Protein AF-A0A942DZD2-F1 (afdb_monomer_lite)

Sequence (77 aa):
MGVIFVVLSASLSLFSVSSDVPWTERPTETAQSWSCSPRRTCKQIASCDEAYWYLQNCSWGGRLDRDGDGRPCESLC

Radius of gyration: 22.34 Å; chains: 1; bounding box: 66×27×19 Å

InterPro domains:
  IPR008613 Excalibur calcium-binding domain [PF05901] (39-74)
  IPR008613 Excalibur calcium-binding domain [SM00894] (38-74)

pLDDT: mean 73.98, std 16.63, range [45.28, 91.06]

Structure (mmCIF, N/CA/C/O backbone):
data_AF-A0A942DZD2-F1
#
_entry.id   AF-A0A942DZD2-F1
#
loop_
_atom_site.group_PDB
_atom_site.id
_atom_site.type_symbol
_atom_site.label_atom_id
_atom_site.label_alt_id
_atom_site.label_comp_id
_atom_site.label_asym_id
_atom_site.label_entity_id
_atom_site.label_seq_id
_atom_site.pdbx_PDB_ins_code
_atom_site.Cartn_x
_atom_site.Cartn_y
_atom_site.Cartn_z
_atom_site.occupancy
_atom_site.B_iso_or_equiv
_atom_site.auth_seq_id
_atom_site.auth_comp_id
_atom_site.auth_asym_id
_atom_site.auth_atom_id
_atom_site.pdbx_PDB_model_num
ATOM 1 N N . MET A 1 1 ? -61.028 -8.817 -10.566 1.00 48.69 1 MET A N 1
ATOM 2 C CA . MET A 1 1 ? -61.841 -9.105 -9.365 1.00 48.69 1 MET A CA 1
ATOM 3 C C . MET A 1 1 ? -60.945 -9.788 -8.349 1.00 48.69 1 MET A C 1
ATOM 5 O O . MET A 1 1 ? -60.440 -10.858 -8.644 1.00 48.69 1 MET A O 1
ATOM 9 N N . GLY A 1 2 ? -60.683 -9.138 -7.219 1.00 45.28 2 GLY A N 1
ATOM 10 C CA . GLY A 1 2 ? -59.741 -9.620 -6.206 1.00 45.28 2 GLY A CA 1
ATOM 11 C C . GLY A 1 2 ? -59.297 -8.464 -5.322 1.00 45.28 2 GLY A C 1
ATOM 12 O O . GLY A 1 2 ? -58.157 -8.030 -5.390 1.00 45.28 2 GLY A O 1
ATOM 13 N N . VAL A 1 3 ? -60.253 -7.893 -4.591 1.00 46.97 3 VAL A N 1
ATOM 14 C CA . VAL A 1 3 ? -60.028 -6.821 -3.620 1.00 46.97 3 VAL A CA 1
ATOM 15 C C . VAL A 1 3 ? -59.541 -7.443 -2.310 1.00 46.97 3 VAL A C 1
ATOM 17 O O . VAL A 1 3 ? -60.266 -8.225 -1.704 1.00 46.97 3 VAL A O 1
ATOM 20 N N . ILE A 1 4 ? -58.330 -7.107 -1.863 1.00 51.44 4 ILE A N 1
ATOM 21 C CA . ILE A 1 4 ? -57.913 -7.310 -0.470 1.00 51.44 4 ILE A CA 1
ATOM 22 C C . ILE A 1 4 ? -57.584 -5.933 0.100 1.00 51.44 4 ILE A C 1
ATOM 24 O O . ILE A 1 4 ? -56.631 -5.266 -0.291 1.00 51.44 4 ILE A O 1
ATOM 28 N N . PHE A 1 5 ? -58.486 -5.512 0.976 1.00 51.06 5 PHE A N 1
ATOM 29 C CA . PHE A 1 5 ? -58.505 -4.293 1.763 1.00 51.06 5 PHE A CA 1
ATOM 30 C C . PHE A 1 5 ? -57.346 -4.261 2.762 1.00 51.06 5 PHE A C 1
ATOM 32 O O . PHE A 1 5 ? -57.361 -5.077 3.675 1.00 51.06 5 PHE A O 1
ATOM 39 N N . VAL A 1 6 ? -56.449 -3.270 2.690 1.00 50.69 6 VAL A N 1
ATOM 40 C CA . VAL A 1 6 ? -55.816 -2.688 3.890 1.00 50.69 6 VAL A CA 1
ATOM 41 C C . VAL A 1 6 ? -55.570 -1.186 3.655 1.00 50.69 6 VAL A C 1
ATOM 43 O O . VAL A 1 6 ? -54.662 -0.787 2.936 1.00 50.69 6 VAL A O 1
ATOM 46 N N . VAL A 1 7 ? -56.443 -0.397 4.290 1.00 50.38 7 VAL A N 1
ATOM 47 C CA . VAL A 1 7 ? -56.291 0.968 4.841 1.00 50.38 7 VAL A CA 1
ATOM 48 C C . VAL A 1 7 ? -56.167 2.190 3.913 1.00 50.38 7 VAL A C 1
ATOM 50 O O . VAL A 1 7 ? -55.118 2.799 3.738 1.00 50.38 7 VAL A O 1
ATOM 53 N N . LEU A 1 8 ? -57.337 2.680 3.485 1.00 59.16 8 LEU A N 1
ATOM 54 C CA . LEU A 1 8 ? -57.628 4.118 3.455 1.00 59.16 8 LEU A CA 1
ATOM 55 C C . LEU A 1 8 ? -57.743 4.657 4.898 1.00 59.16 8 LEU A C 1
ATOM 57 O O . LEU A 1 8 ? -58.829 4.617 5.474 1.00 59.16 8 LEU A O 1
ATOM 61 N N . SER A 1 9 ? -56.672 5.213 5.466 1.00 58.47 9 SER A N 1
ATOM 62 C CA . SER A 1 9 ? -56.803 6.219 6.534 1.00 58.47 9 SER A CA 1
ATOM 63 C C . SER A 1 9 ? -55.502 6.985 6.785 1.00 58.47 9 SER A C 1
ATOM 65 O O . SER A 1 9 ? -54.513 6.396 7.202 1.00 58.47 9 SER A O 1
ATOM 67 N N . ALA A 1 10 ? -55.590 8.307 6.623 1.00 48.16 10 ALA A N 1
ATOM 68 C CA . ALA A 1 10 ? -54.743 9.343 7.219 1.00 48.16 10 ALA A CA 1
ATOM 69 C C . ALA A 1 10 ? -53.264 9.430 6.781 1.00 48.16 10 ALA A C 1
ATOM 71 O O . ALA A 1 10 ? -52.383 8.724 7.251 1.00 48.16 10 ALA A O 1
ATOM 72 N N . SER A 1 11 ? -53.012 10.412 5.914 1.00 70.06 11 SER A N 1
ATOM 73 C CA . SER A 1 11 ? -51.918 11.390 5.977 1.00 70.06 11 SER A CA 1
ATOM 74 C C . SER A 1 11 ? -50.795 11.130 6.999 1.00 70.06 11 SER A C 1
ATOM 76 O O . SER A 1 11 ? -50.944 11.493 8.159 1.00 70.06 11 SER A O 1
ATOM 78 N N . LEU A 1 12 ? -49.668 10.585 6.529 1.00 62.06 12 LEU A N 1
ATOM 79 C CA . LEU A 1 12 ? -48.262 10.830 6.920 1.00 62.06 12 LEU A CA 1
ATOM 80 C C . LEU A 1 12 ? -47.474 9.535 6.715 1.00 62.06 12 LEU A C 1
ATOM 82 O O . LEU A 1 12 ? -47.404 8.696 7.604 1.00 62.06 12 LEU A O 1
ATOM 86 N N . SER A 1 13 ? -46.843 9.388 5.555 1.00 56.88 13 SER A N 1
ATOM 87 C CA . SER A 1 13 ? -45.584 8.648 5.414 1.00 56.88 13 SER A CA 1
ATOM 88 C C . SER A 1 13 ? -44.987 8.993 4.056 1.00 56.88 13 SER A C 1
ATOM 90 O O . SER A 1 13 ? -45.064 8.231 3.099 1.00 56.88 13 SER A O 1
ATOM 92 N N . LEU A 1 14 ? -44.393 10.188 3.982 1.00 58.38 14 LEU A N 1
ATOM 93 C CA . LEU A 1 14 ? -43.340 10.525 3.024 1.00 58.38 14 LEU A CA 1
ATOM 94 C C . LEU A 1 14 ? -42.102 9.665 3.330 1.00 58.38 14 LEU A C 1
ATOM 96 O O . LEU A 1 14 ? -41.065 10.171 3.737 1.00 58.38 14 LEU A O 1
ATOM 100 N N . PHE A 1 15 ? -42.209 8.355 3.146 1.00 53.66 15 PHE A N 1
ATOM 101 C CA . PHE A 1 15 ? -41.043 7.526 2.895 1.00 53.66 15 PHE A CA 1
ATOM 102 C C . PHE A 1 15 ? -41.079 7.165 1.418 1.00 53.66 15 PHE A C 1
ATOM 104 O O . PHE A 1 15 ? -41.327 6.027 1.029 1.00 53.66 15 PHE A O 1
ATOM 111 N N . SER A 1 16 ? -40.806 8.168 0.579 1.00 56.66 16 SER A N 1
ATOM 112 C CA . SER A 1 16 ? -40.098 7.897 -0.666 1.00 56.66 16 SER A CA 1
ATOM 113 C C . SER A 1 16 ? -38.725 7.363 -0.270 1.00 56.66 16 SER A C 1
ATOM 115 O O . SER A 1 16 ? -37.758 8.116 -0.173 1.00 56.66 16 SER A O 1
ATOM 117 N N . VAL A 1 17 ? -38.634 6.060 0.001 1.00 54.84 17 VAL A N 1
ATOM 118 C CA . VAL A 1 17 ? -37.372 5.358 -0.200 1.00 54.84 17 VAL A CA 1
ATOM 119 C C . VAL A 1 17 ? -37.143 5.399 -1.709 1.00 54.84 17 VAL A C 1
ATOM 121 O O . VAL A 1 17 ? -37.736 4.641 -2.474 1.00 54.84 17 VAL A O 1
ATOM 124 N N . SER A 1 18 ? -36.408 6.420 -2.154 1.00 55.38 18 SER A N 1
ATOM 125 C CA . SER A 1 18 ? -36.056 6.595 -3.558 1.00 55.38 18 SER A CA 1
ATOM 126 C C . SER A 1 18 ? -35.332 5.329 -3.998 1.00 55.38 18 SER A C 1
ATOM 128 O O . SER A 1 18 ? -34.257 5.018 -3.494 1.00 55.38 18 SER A O 1
ATOM 130 N N . SER A 1 19 ? -35.969 4.572 -4.889 1.00 53.00 19 SER A N 1
ATOM 131 C CA . SER A 1 19 ? -35.463 3.306 -5.428 1.00 53.00 19 SER A CA 1
ATOM 132 C C . SER A 1 19 ? -34.326 3.496 -6.438 1.00 53.00 19 SER A C 1
ATOM 134 O O . SER A 1 19 ? -33.882 2.531 -7.046 1.00 53.00 19 SER A O 1
ATOM 136 N N . ASP A 1 20 ? -33.804 4.713 -6.567 1.00 58.44 20 ASP A N 1
ATOM 137 C CA . ASP A 1 20 ? -32.622 5.042 -7.355 1.00 58.44 20 ASP A CA 1
ATOM 138 C C . ASP A 1 20 ? -31.398 5.174 -6.443 1.00 58.44 20 ASP A C 1
ATOM 140 O O . ASP A 1 20 ? -30.758 6.221 -6.361 1.00 58.44 20 ASP A O 1
ATOM 144 N N . VAL A 1 21 ? -31.051 4.094 -5.739 1.00 55.69 21 VAL A N 1
ATOM 145 C CA . VAL A 1 21 ? -29.624 3.833 -5.558 1.00 55.69 21 VAL A CA 1
ATOM 146 C C . VAL A 1 21 ? -29.206 3.234 -6.897 1.00 55.69 21 VAL A C 1
ATOM 148 O O . VAL A 1 21 ? -29.619 2.104 -7.177 1.00 55.69 21 VAL A O 1
ATOM 151 N N . PRO A 1 22 ? -28.443 3.933 -7.763 1.00 54.28 22 PRO A N 1
ATOM 152 C CA . PRO A 1 22 ? -27.638 3.212 -8.725 1.00 54.28 22 PRO A CA 1
ATOM 153 C C . PRO A 1 22 ? -26.745 2.356 -7.845 1.00 54.28 22 PRO A C 1
ATOM 155 O O . PRO A 1 22 ? -25.849 2.862 -7.170 1.00 54.28 22 PRO A O 1
ATOM 158 N N . TRP A 1 23 ? -27.097 1.078 -7.720 1.00 48.09 23 TRP A N 1
ATOM 159 C CA . TRP A 1 23 ? -26.214 0.106 -7.126 1.00 48.09 23 TRP A CA 1
ATOM 160 C C . TRP A 1 23 ? -24.973 0.207 -7.986 1.00 48.09 23 TRP A C 1
ATOM 162 O O . TRP A 1 23 ? -24.971 -0.285 -9.112 1.00 48.09 23 TRP A O 1
ATOM 172 N N . THR A 1 24 ? -23.971 0.934 -7.481 1.00 57.16 24 THR A N 1
ATOM 173 C CA . THR A 1 24 ? -22.584 0.761 -7.864 1.00 57.16 24 THR A CA 1
ATOM 174 C C . THR A 1 24 ? -22.452 -0.727 -8.028 1.00 57.16 24 THR A C 1
ATOM 176 O O . THR A 1 24 ? -22.685 -1.470 -7.067 1.00 57.16 24 THR A O 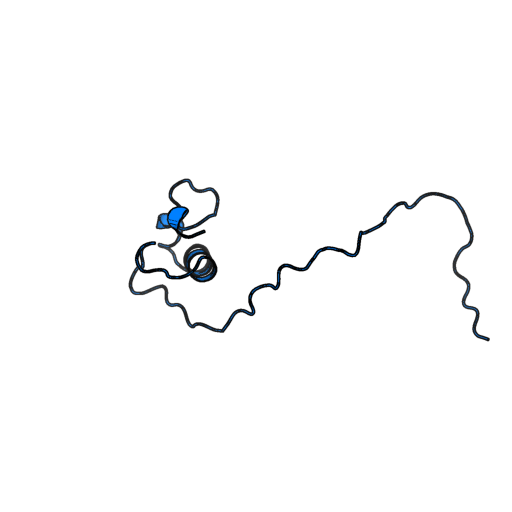1
ATOM 179 N N . GLU A 1 25 ? -22.264 -1.134 -9.276 1.00 54.59 25 GLU A N 1
ATOM 180 C CA . GLU A 1 25 ? -22.068 -2.511 -9.661 1.00 54.59 25 GLU A CA 1
ATOM 181 C C . GLU A 1 25 ? -20.963 -2.982 -8.736 1.00 54.59 25 GLU A C 1
ATOM 183 O O . GLU A 1 25 ? -19.825 -2.549 -8.880 1.00 54.59 25 GLU A O 1
ATOM 188 N N . ARG A 1 26 ? -21.326 -3.712 -7.673 1.00 60.69 26 ARG A N 1
ATOM 189 C CA . ARG A 1 26 ? -20.368 -4.195 -6.687 1.00 60.69 26 ARG A CA 1
ATOM 190 C C . ARG A 1 26 ? -19.495 -5.092 -7.540 1.00 60.69 26 ARG A C 1
ATOM 192 O O . ARG A 1 26 ? -20.052 -6.103 -7.984 1.00 60.69 26 ARG A O 1
ATOM 199 N N . PRO A 1 27 ? -18.264 -4.674 -7.905 1.00 60.34 27 PRO A N 1
ATOM 200 C CA . PRO A 1 27 ? -17.521 -5.333 -8.960 1.00 60.34 27 PRO A CA 1
ATOM 201 C C . PRO A 1 27 ? -17.491 -6.781 -8.541 1.00 60.34 27 PRO A C 1
ATOM 203 O O . PRO A 1 27 ? -17.033 -7.082 -7.439 1.00 60.34 27 PRO A O 1
ATOM 206 N N . THR A 1 28 ? -18.177 -7.617 -9.331 1.00 52.94 28 THR A N 1
ATOM 207 C CA . THR A 1 28 ? -18.403 -9.022 -9.016 1.00 52.94 28 THR A CA 1
ATOM 208 C C . THR A 1 28 ? -17.054 -9.524 -8.595 1.00 52.94 28 THR A C 1
ATOM 210 O O . THR A 1 28 ? -16.127 -9.438 -9.407 1.00 52.94 28 THR A O 1
ATOM 213 N N . GLU A 1 29 ? -16.959 -9.882 -7.312 1.00 56.56 29 GLU A N 1
ATOM 214 C CA . GLU A 1 29 ? -15.752 -10.322 -6.641 1.00 56.56 29 GLU A CA 1
ATOM 215 C C . GLU A 1 29 ? -15.288 -11.524 -7.441 1.00 56.56 29 GLU A C 1
ATOM 217 O O . GLU A 1 29 ? -15.704 -12.666 -7.243 1.00 56.56 29 GLU A O 1
ATOM 222 N N . THR A 1 30 ? -14.526 -11.221 -8.487 1.00 53.06 30 THR A N 1
ATOM 223 C CA . THR A 1 30 ? -13.802 -12.193 -9.260 1.00 53.06 30 THR A CA 1
ATOM 224 C C . THR A 1 30 ? -12.990 -12.821 -8.166 1.00 53.06 30 THR A C 1
ATOM 226 O O . THR A 1 30 ? -12.280 -12.086 -7.482 1.00 53.06 30 THR A O 1
ATOM 229 N N . ALA A 1 31 ? -13.211 -14.109 -7.911 1.00 53.28 31 ALA A N 1
ATOM 230 C CA . ALA A 1 31 ? -12.542 -14.866 -6.868 1.00 53.28 31 ALA A CA 1
ATOM 231 C C . ALA A 1 31 ? -11.045 -14.959 -7.207 1.00 53.28 31 ALA A C 1
ATOM 233 O O . ALA A 1 31 ? -10.503 -16.018 -7.510 1.00 53.28 31 ALA A O 1
ATOM 234 N N . GLN A 1 32 ? -10.391 -13.804 -7.241 1.00 61.91 32 GLN A N 1
ATOM 235 C CA . GLN A 1 32 ? -8.975 -13.615 -7.270 1.00 61.91 32 GLN A CA 1
ATOM 236 C C . GLN A 1 32 ? -8.567 -14.104 -5.899 1.00 61.91 32 GLN A C 1
ATOM 238 O O . GLN A 1 32 ? -8.898 -13.514 -4.871 1.00 61.91 32 GLN A O 1
ATOM 243 N N . SER A 1 33 ? -7.918 -15.260 -5.880 1.00 69.50 33 SER A N 1
ATOM 244 C CA . SER A 1 33 ? -7.259 -15.770 -4.694 1.00 69.50 33 SER A CA 1
ATOM 245 C C . SER A 1 33 ? -6.071 -14.855 -4.400 1.00 69.50 33 SER A C 1
ATOM 247 O O . SER A 1 33 ? -4.924 -15.182 -4.711 1.00 69.50 33 SER A O 1
ATOM 249 N N . TRP A 1 34 ? -6.352 -13.665 -3.878 1.00 81.50 34 TRP A N 1
ATOM 250 C CA . TRP A 1 34 ? -5.340 -12.772 -3.356 1.00 81.50 34 TRP A CA 1
ATOM 251 C C . TRP A 1 34 ? -4.700 -13.446 -2.140 1.00 81.50 34 TRP A C 1
ATOM 253 O O . TRP A 1 34 ? -5.331 -14.220 -1.416 1.00 81.50 34 TRP A O 1
ATOM 263 N N . SER A 1 35 ? -3.409 -13.213 -1.934 1.00 85.38 35 SER A N 1
ATOM 264 C CA . SER A 1 35 ? -2.654 -13.837 -0.852 1.00 85.38 35 SER A CA 1
ATOM 265 C C . SER A 1 35 ? -1.927 -12.775 -0.050 1.00 85.38 35 SER A C 1
ATOM 267 O O . SER A 1 35 ? -1.266 -11.897 -0.596 1.00 85.38 35 SER A O 1
ATOM 269 N N . CYS A 1 36 ? -1.957 -12.893 1.277 1.00 86.69 36 CYS A N 1
ATOM 270 C CA . CYS A 1 36 ? -1.210 -11.990 2.153 1.00 86.69 36 CYS A 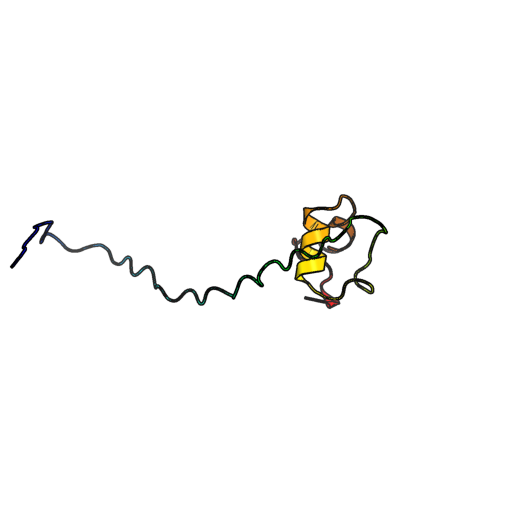CA 1
ATOM 271 C C . CYS A 1 36 ? 0.315 -12.142 2.038 1.00 86.69 36 CYS A C 1
ATOM 273 O O . CYS A 1 36 ? 1.057 -11.435 2.713 1.00 86.69 36 CYS A O 1
ATOM 275 N N . SER A 1 37 ? 0.808 -13.070 1.220 1.00 84.50 37 SER A N 1
ATOM 276 C CA . SER A 1 37 ? 2.230 -13.261 0.967 1.00 84.50 37 SER A CA 1
ATOM 277 C C . SER A 1 37 ? 2.488 -13.353 -0.539 1.00 84.50 37 SER A C 1
ATOM 279 O O . SER A 1 37 ? 1.731 -14.044 -1.226 1.00 84.50 37 SER A O 1
ATOM 281 N N . PRO A 1 38 ? 3.545 -12.707 -1.062 1.00 85.38 38 PRO A N 1
ATOM 282 C CA . PRO A 1 38 ? 4.461 -11.804 -0.361 1.00 85.38 38 PRO A CA 1
ATOM 283 C C . PRO A 1 38 ? 3.791 -10.468 -0.020 1.00 85.38 38 PRO A C 1
ATOM 285 O O . PRO A 1 38 ? 2.802 -10.079 -0.636 1.00 85.3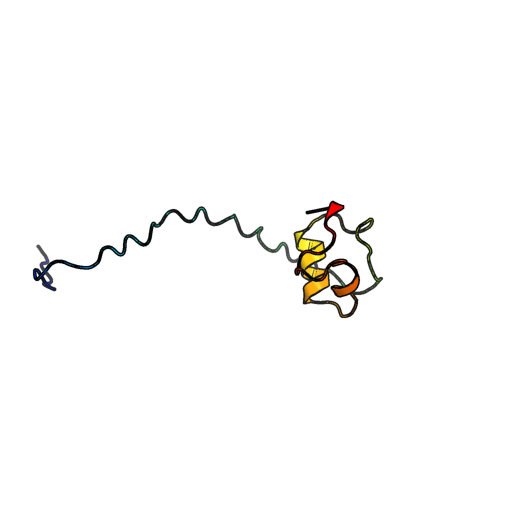8 38 PRO A O 1
ATOM 288 N N . ARG A 1 39 ? 4.356 -9.739 0.946 1.00 85.44 39 ARG A N 1
ATOM 289 C CA . ARG A 1 39 ? 3.870 -8.406 1.304 1.00 85.44 39 ARG A CA 1
ATOM 290 C C . ARG A 1 39 ? 3.936 -7.474 0.091 1.00 85.44 39 ARG A C 1
ATOM 292 O O . ARG A 1 39 ? 5.029 -7.176 -0.391 1.00 85.44 39 ARG A O 1
ATOM 299 N N . ARG A 1 40 ? 2.774 -7.005 -0.370 1.00 86.56 40 ARG A N 1
ATOM 300 C CA . ARG A 1 40 ? 2.668 -6.061 -1.486 1.00 86.56 40 ARG A CA 1
ATOM 301 C C . ARG A 1 40 ? 2.719 -4.621 -0.986 1.00 86.56 40 ARG A C 1
ATOM 303 O O . ARG A 1 40 ? 2.433 -4.321 0.172 1.00 86.56 40 ARG A O 1
ATOM 310 N N . THR A 1 41 ? 3.132 -3.727 -1.870 1.00 88.75 41 THR A N 1
ATOM 311 C CA . THR A 1 41 ? 3.075 -2.273 -1.672 1.00 88.75 41 THR A CA 1
ATOM 312 C C . THR A 1 41 ? 2.184 -1.662 -2.744 1.00 88.75 41 THR A C 1
ATOM 314 O O . THR A 1 41 ? 1.953 -2.302 -3.766 1.00 88.75 41 THR A O 1
ATOM 317 N N . CYS A 1 42 ? 1.739 -0.417 -2.571 1.00 89.06 42 CYS A N 1
ATOM 318 C CA . CYS A 1 42 ? 0.855 0.262 -3.528 1.00 89.06 42 CYS A CA 1
ATOM 319 C C . CYS A 1 42 ? 1.367 0.281 -4.977 1.00 89.06 42 CYS A C 1
ATOM 321 O O . CYS A 1 42 ? 0.576 0.333 -5.902 1.00 89.06 42 CYS A O 1
ATOM 323 N N . LYS A 1 43 ? 2.687 0.176 -5.194 1.00 88.00 43 LYS A N 1
ATOM 324 C CA . LYS A 1 43 ? 3.281 0.083 -6.540 1.00 88.00 43 LYS A CA 1
ATOM 325 C C . LYS A 1 43 ? 3.083 -1.277 -7.221 1.00 88.00 43 LYS A C 1
ATOM 327 O O . LYS A 1 43 ? 3.306 -1.392 -8.418 1.00 88.00 43 LYS A O 1
ATOM 332 N N . GLN A 1 44 ? 2.779 -2.314 -6.447 1.00 88.88 44 GLN A N 1
ATOM 333 C CA . GLN A 1 44 ? 2.594 -3.691 -6.914 1.00 88.88 44 GLN A CA 1
ATOM 334 C C . GLN A 1 44 ? 1.120 -4.092 -6.982 1.00 88.88 44 GLN A C 1
ATOM 336 O O . GLN A 1 44 ? 0.833 -5.172 -7.489 1.00 88.88 44 GLN A O 1
ATOM 341 N N . ILE A 1 45 ? 0.234 -3.270 -6.421 1.00 88.56 45 ILE A N 1
ATOM 342 C CA . ILE A 1 45 ? -1.211 -3.469 -6.427 1.00 88.56 45 ILE A CA 1
ATOM 343 C C . ILE A 1 45 ? -1.755 -2.741 -7.651 1.00 88.56 45 ILE A C 1
ATO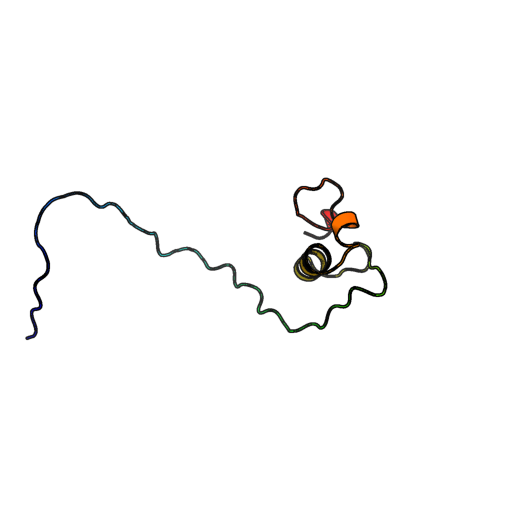M 345 O O . ILE A 1 45 ? -1.398 -1.587 -7.887 1.00 88.56 45 ILE A O 1
ATOM 349 N N . ALA A 1 46 ? -2.571 -3.428 -8.446 1.00 84.56 46 ALA A N 1
ATOM 350 C CA . ALA A 1 46 ? -3.058 -2.887 -9.714 1.00 84.56 46 ALA A CA 1
ATOM 351 C C . ALA A 1 46 ? -4.458 -2.274 -9.602 1.00 84.56 46 ALA A C 1
ATOM 353 O O . ALA A 1 46 ? -4.900 -1.581 -10.518 1.00 84.56 46 ALA A O 1
ATOM 354 N N . SER A 1 47 ? -5.181 -2.539 -8.512 1.00 86.50 47 SER A N 1
ATOM 355 C CA . SER A 1 47 ? -6.563 -2.089 -8.345 1.00 86.50 47 SER A CA 1
ATOM 356 C C . SER A 1 47 ? -6.908 -1.784 -6.893 1.00 86.50 47 SER A C 1
ATOM 358 O O . SER A 1 47 ? -6.358 -2.372 -5.963 1.00 86.50 47 SER A O 1
ATOM 360 N N . CYS A 1 48 ? -7.862 -0.880 -6.707 1.00 89.19 48 CYS A N 1
ATOM 361 C CA . CYS A 1 48 ? -8.323 -0.475 -5.384 1.00 89.19 48 CYS A CA 1
ATOM 362 C C . CYS A 1 48 ? -9.014 -1.583 -4.629 1.00 89.19 48 CYS A C 1
ATOM 364 O O . CYS A 1 48 ? -8.713 -1.781 -3.460 1.00 89.19 48 CYS A O 1
ATOM 366 N N . ASP A 1 49 ? -9.866 -2.354 -5.297 1.00 88.38 49 ASP A N 1
ATOM 367 C CA . ASP A 1 49 ? -10.544 -3.490 -4.677 1.00 88.38 49 ASP A CA 1
ATOM 368 C C . ASP A 1 49 ? -9.535 -4.511 -4.125 1.00 88.38 49 ASP A C 1
ATOM 370 O O . ASP A 1 49 ? -9.693 -5.012 -3.013 1.00 88.38 49 ASP A O 1
ATOM 374 N N . GLU A 1 50 ? -8.428 -4.736 -4.844 1.00 88.25 50 GLU A N 1
ATOM 375 C CA . GLU A 1 50 ? -7.316 -5.568 -4.374 1.00 88.25 50 GLU A CA 1
ATOM 376 C C . GLU A 1 50 ? -6.628 -4.943 -3.139 1.00 88.25 50 GLU A C 1
ATOM 378 O O . GLU A 1 50 ? -6.335 -5.641 -2.165 1.00 88.25 50 GLU A O 1
ATOM 383 N N . ALA A 1 51 ? -6.394 -3.626 -3.137 1.00 91.06 51 ALA A N 1
ATOM 384 C CA . ALA A 1 51 ? -5.821 -2.917 -1.990 1.00 91.06 51 ALA A CA 1
ATOM 385 C C . ALA A 1 51 ? -6.725 -3.006 -0.745 1.00 91.06 51 ALA A C 1
ATOM 387 O O . ALA A 1 51 ? -6.236 -3.277 0.356 1.00 91.06 51 ALA A O 1
ATOM 388 N N . TYR A 1 52 ? -8.037 -2.831 -0.927 1.00 90.38 52 TYR A N 1
ATOM 389 C CA . TYR A 1 52 ? -9.059 -2.985 0.111 1.00 90.38 52 TYR A CA 1
ATOM 390 C C . TYR A 1 52 ? -9.098 -4.399 0.665 1.00 90.38 52 TYR A C 1
ATOM 392 O O . TYR A 1 52 ? -9.173 -4.581 1.882 1.00 90.38 52 TYR A O 1
ATOM 400 N N . TRP A 1 53 ? -8.978 -5.399 -0.202 1.00 90.50 53 TRP A N 1
ATOM 401 C CA . TRP A 1 53 ? -8.898 -6.776 0.246 1.00 90.50 53 TRP A CA 1
ATOM 402 C C . TRP A 1 53 ? -7.660 -7.016 1.115 1.00 90.50 53 TRP A C 1
ATOM 404 O O . TRP A 1 53 ? -7.773 -7.611 2.186 1.00 90.50 53 TRP A O 1
ATOM 414 N N . TYR A 1 54 ? -6.486 -6.496 0.735 1.00 91.00 54 TYR A N 1
ATOM 415 C CA . TYR A 1 54 ? -5.289 -6.609 1.577 1.00 91.00 54 TYR A CA 1
ATOM 416 C C . TYR A 1 54 ? -5.446 -5.878 2.915 1.00 91.00 54 TYR A C 1
ATOM 418 O O . TYR A 1 54 ? -4.986 -6.394 3.933 1.00 91.00 54 TYR A O 1
ATOM 426 N N . LEU A 1 55 ? -6.101 -4.711 2.934 1.00 90.94 55 LEU A N 1
ATOM 427 C CA . LEU A 1 55 ? -6.391 -3.963 4.161 1.00 90.94 55 LEU A CA 1
ATOM 428 C C . LEU A 1 55 ? -7.261 -4.772 5.135 1.00 90.94 55 LEU A C 1
ATOM 430 O O . LEU A 1 55 ? -6.980 -4.789 6.331 1.00 90.94 55 LEU A O 1
ATOM 434 N N . GLN A 1 56 ? -8.278 -5.465 4.621 1.00 89.88 56 GLN A N 1
ATOM 435 C CA . GLN A 1 56 ? -9.244 -6.212 5.433 1.00 89.88 56 GLN A CA 1
ATOM 436 C C . GLN A 1 56 ? -8.769 -7.625 5.801 1.00 89.88 56 GLN A C 1
ATOM 438 O O . GLN A 1 56 ? -9.083 -8.116 6.883 1.00 89.88 56 GLN A O 1
ATOM 443 N N . ASN A 1 57 ? -8.011 -8.283 4.922 1.00 89.94 57 ASN A N 1
ATOM 444 C CA . ASN A 1 57 ? -7.662 -9.696 5.069 1.00 89.94 57 ASN A CA 1
ATOM 445 C C . ASN A 1 57 ? -6.225 -9.935 5.570 1.00 89.94 57 ASN A C 1
ATOM 447 O O . ASN A 1 57 ? -5.910 -11.032 6.032 1.00 89.94 57 ASN A O 1
ATOM 451 N N . CYS A 1 58 ? -5.333 -8.938 5.508 1.00 90.62 58 CYS A N 1
ATOM 452 C CA . CYS A 1 58 ? -3.915 -9.123 5.825 1.00 90.62 58 CYS A CA 1
ATOM 453 C C . CYS A 1 58 ? -3.423 -8.244 6.976 1.00 90.62 58 CYS A C 1
ATOM 455 O O . CYS A 1 58 ? -3.617 -7.033 6.996 1.00 90.62 58 CYS A O 1
ATOM 457 N N . SER A 1 59 ? -2.633 -8.825 7.888 1.00 90.69 59 SER A N 1
ATOM 458 C CA . SER A 1 59 ? -2.091 -8.113 9.062 1.00 90.69 59 SER A CA 1
ATOM 459 C C . SER A 1 59 ? -1.161 -6.939 8.721 1.00 90.69 59 SER A C 1
ATOM 461 O O . SER A 1 59 ? -0.943 -6.060 9.547 1.00 90.69 59 SER A O 1
ATOM 463 N N . TRP A 1 60 ? -0.578 -6.917 7.519 1.00 90.75 60 TRP A N 1
ATOM 464 C CA . TRP A 1 60 ? 0.253 -5.808 7.033 1.00 90.75 60 TRP A CA 1
ATOM 465 C C . TRP A 1 60 ? -0.522 -4.794 6.186 1.00 90.75 60 TRP A C 1
ATOM 467 O O . TRP A 1 60 ? 0.064 -3.777 5.809 1.00 90.75 60 TRP A O 1
ATOM 477 N N . GLY A 1 61 ? -1.796 -5.059 5.882 1.00 88.75 61 GLY A N 1
ATOM 478 C CA . GLY A 1 61 ? -2.645 -4.228 5.032 1.00 88.75 61 GLY A CA 1
ATOM 479 C C . GLY A 1 61 ? -2.818 -2.810 5.567 1.00 88.75 61 GLY A C 1
ATOM 480 O O . GLY A 1 61 ? -2.771 -1.863 4.794 1.00 88.75 61 GLY A O 1
ATOM 481 N N . GLY A 1 62 ? -2.834 -2.636 6.892 1.00 89.06 62 GLY A N 1
ATOM 482 C CA . GLY A 1 62 ? -2.838 -1.312 7.531 1.00 89.06 62 GLY A CA 1
ATOM 483 C C . GLY A 1 62 ? -1.600 -0.453 7.245 1.00 89.06 62 GLY A C 1
ATOM 484 O O . GLY A 1 62 ? -1.563 0.702 7.627 1.00 89.06 62 GLY A O 1
ATOM 485 N N . ARG A 1 63 ? -0.560 -0.988 6.584 1.00 89.44 63 ARG A N 1
ATOM 486 C CA . ARG A 1 63 ? 0.582 -0.191 6.095 1.00 89.44 63 ARG A CA 1
ATOM 487 C C . ARG A 1 63 ? 0.377 0.358 4.680 1.00 89.44 63 ARG A C 1
ATOM 489 O O . ARG A 1 63 ? 1.265 1.057 4.195 1.00 89.44 63 ARG A O 1
ATOM 496 N N . LEU A 1 64 ? -0.704 -0.034 4.005 1.00 89.62 64 LEU A N 1
ATOM 497 C CA . LEU A 1 64 ? -1.126 0.511 2.712 1.00 89.62 64 LEU A CA 1
ATOM 498 C C . LEU A 1 64 ? -1.936 1.799 2.883 1.00 89.62 64 LEU A C 1
ATOM 500 O O . LEU A 1 64 ? -1.867 2.668 2.020 1.00 89.62 64 LEU A O 1
ATOM 504 N N . ASP A 1 65 ? -2.663 1.900 3.990 1.00 90.62 65 ASP A N 1
ATOM 505 C CA . ASP A 1 65 ? -3.354 3.099 4.444 1.00 90.62 65 ASP A CA 1
ATOM 506 C C . ASP A 1 65 ? -2.368 3.945 5.271 1.00 90.62 65 ASP A C 1
ATOM 508 O O . ASP A 1 65 ? -1.815 3.484 6.275 1.00 90.62 65 ASP A O 1
ATOM 512 N N . ARG A 1 66 ? -2.025 5.138 4.776 1.00 86.88 66 ARG A N 1
ATOM 513 C CA . ARG A 1 66 ? -0.962 5.969 5.369 1.00 86.88 66 ARG A CA 1
ATOM 514 C C . ARG A 1 66 ? -1.508 6.898 6.450 1.00 86.88 66 ARG A C 1
ATOM 516 O O . ARG A 1 66 ? -0.763 7.248 7.367 1.00 86.88 66 ARG A O 1
ATOM 523 N N . ASP A 1 67 ? -2.751 7.316 6.304 1.00 87.31 67 ASP A N 1
ATOM 524 C CA . ASP A 1 67 ? -3.458 8.304 7.109 1.00 87.31 67 ASP A CA 1
ATOM 525 C C . ASP A 1 67 ? -4.530 7.688 8.017 1.00 87.31 67 ASP A C 1
ATOM 527 O O . ASP A 1 67 ? -4.919 8.321 8.998 1.00 87.31 67 ASP A O 1
ATOM 531 N N . GLY A 1 68 ? -4.888 6.422 7.803 1.00 87.62 68 GLY A N 1
ATOM 532 C CA . GLY A 1 68 ? -5.746 5.640 8.687 1.00 87.62 68 GLY A CA 1
ATOM 533 C C . GLY A 1 68 ? -7.236 5.896 8.477 1.00 87.62 68 GLY A C 1
ATOM 534 O O . GLY A 1 68 ? -8.016 5.676 9.405 1.00 87.62 68 GLY A O 1
ATOM 535 N N . ASP A 1 69 ? -7.632 6.414 7.315 1.00 86.56 69 ASP A N 1
ATOM 536 C CA . ASP A 1 69 ? -9.021 6.746 6.991 1.00 86.56 69 ASP A CA 1
ATOM 537 C C . ASP A 1 69 ? -9.806 5.544 6.427 1.00 86.56 69 ASP A C 1
ATOM 539 O O . ASP A 1 69 ? -11.018 5.623 6.210 1.00 86.56 69 ASP A O 1
ATOM 543 N N . GLY A 1 70 ? -9.131 4.402 6.256 1.00 87.19 70 GLY A N 1
ATOM 544 C CA . GLY A 1 70 ? -9.687 3.181 5.695 1.00 87.19 70 GLY A CA 1
ATOM 545 C C . GLY A 1 70 ? -9.532 3.078 4.181 1.00 87.19 70 GLY A C 1
ATOM 546 O O . GLY A 1 70 ? -10.060 2.124 3.605 1.00 87.19 70 GLY A O 1
ATOM 547 N N . ARG A 1 71 ? -8.825 4.005 3.528 1.00 89.19 71 ARG A N 1
ATOM 548 C CA . ARG A 1 71 ? -8.564 3.993 2.090 1.00 89.19 71 ARG A CA 1
ATOM 549 C C . ARG A 1 71 ? -7.106 3.575 1.831 1.00 89.19 71 ARG A C 1
ATOM 551 O O . ARG A 1 71 ? -6.149 4.279 2.142 1.00 89.19 71 ARG A O 1
ATOM 558 N N . PRO A 1 72 ? -6.876 2.345 1.338 1.00 90.69 72 PRO A N 1
ATOM 559 C CA . PRO A 1 72 ? -5.525 1.873 1.095 1.00 90.69 72 PRO A CA 1
ATOM 560 C C . PRO A 1 72 ? -5.015 2.423 -0.234 1.00 90.69 72 PRO A C 1
ATOM 562 O O . PRO A 1 72 ? -5.695 2.345 -1.253 1.00 90.69 72 PRO A O 1
ATOM 565 N N . CYS A 1 73 ? -3.759 2.863 -0.249 1.00 90.25 73 CYS A N 1
ATOM 566 C CA . CYS A 1 73 ? -3.092 3.326 -1.461 1.00 90.25 73 CYS A CA 1
ATOM 567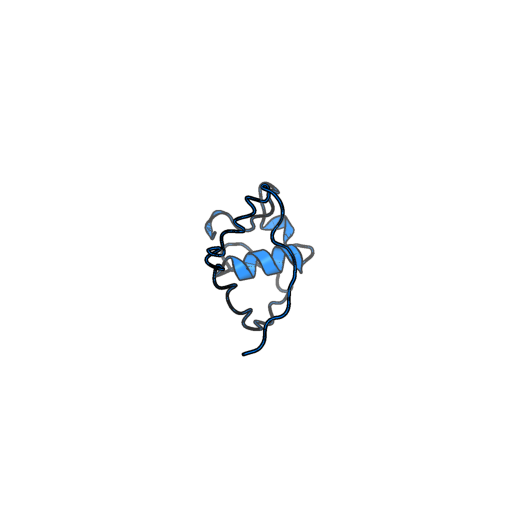 C C . CYS A 1 73 ? -3.802 4.492 -2.169 1.00 90.25 73 CYS A C 1
ATOM 569 O O . CYS A 1 73 ? -4.152 4.365 -3.336 1.00 90.25 73 CYS A O 1
ATOM 571 N N . GLU A 1 74 ? -3.879 5.6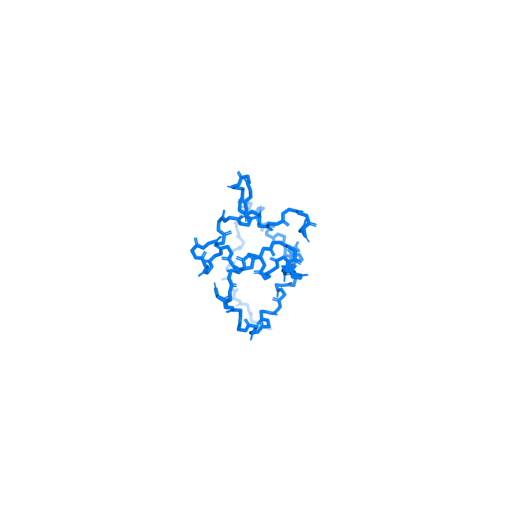62 -1.528 1.00 85.88 74 GLU A N 1
ATOM 572 C CA . GLU A 1 74 ? -4.467 6.901 -2.082 1.00 85.88 74 GLU A CA 1
ATOM 573 C C . GLU A 1 74 ? -4.067 7.259 -3.517 1.00 85.88 74 GLU A C 1
ATOM 575 O O . GLU A 1 74 ? -4.848 7.821 -4.274 1.00 85.88 74 GLU A O 1
ATOM 580 N N . SER A 1 75 ? -2.843 6.927 -3.929 1.00 83.44 75 SER A N 1
ATOM 581 C CA . SER A 1 75 ? -2.382 7.170 -5.300 1.00 83.44 75 SER A CA 1
ATOM 582 C C . SER A 1 75 ? -3.051 6.283 -6.359 1.00 83.44 75 SER A C 1
ATOM 584 O O . SER A 1 75 ? -2.885 6.542 -7.547 1.00 83.44 75 SER A O 1
ATOM 586 N N . LEU A 1 76 ? -3.702 5.197 -5.942 1.00 83.50 76 LEU A N 1
ATOM 587 C CA . LEU A 1 76 ? -4.346 4.203 -6.796 1.00 83.50 76 LEU A CA 1
ATOM 588 C C . LEU A 1 76 ? -5.874 4.399 -6.871 1.00 83.50 76 LEU A C 1
ATOM 590 O O . LEU A 1 76 ? -6.448 3.938 -7.856 1.00 83.50 76 LEU A O 1
ATOM 594 N N . CYS A 1 77 ? -6.509 5.058 -5.883 1.00 81.06 77 CYS A N 1
ATOM 595 C CA . CYS A 1 77 ? -7.964 4.989 -5.639 1.00 81.06 77 CYS A CA 1
ATOM 596 C C . CYS A 1 77 ? -8.803 6.248 -5.850 1.00 81.06 77 CYS A C 1
ATOM 598 O O . CYS A 1 77 ? -8.342 7.360 -5.528 1.00 81.06 77 CYS A O 1
#

Foldseek 3Di:
DDDDDDDDDDDDDPPPPPPPPPPPPPPPPPVPVQDPPPPDELVRDQAQVSLLCCLPPHPCSVVQVPPNPSRGPPVHD

Secondary structure (DSSP, 8-state):
------------------S----------------S-SPP-TTT---HHHHHHHHHH-TTGGGT-SSSSS-S-TTT-

Organism: NCBI:txid2831468